Protein AF-A0A2V9BH38-F1 (afdb_monomer_lite)

pLDDT: mean 83.49, std 17.81, range [45.03, 97.81]

Sequence (57 aa):
MVGSNTTTYAWDYENRLSSVTLPGSGGTVSFAYDPFGRRIKKVRVPEQASSPTTMST

Foldseek 3Di:
DPFPQDWDWDADPVRHTAKIQGTDQQFMWGWDADPVRHTPDIDGDGPVNPDPPPPDD

Radius of gyration: 14.84 Å; chains: 1; bounding box: 30×41×35 Å

Structure (mmCIF, N/CA/C/O backbone):
data_AF-A0A2V9BH38-F1
#
_entry.id   AF-A0A2V9BH38-F1
#
loop_
_atom_site.group_PDB
_atom_site.id
_atom_site.type_symbol
_atom_site.label_atom_id
_atom_site.label_alt_id
_atom_site.label_comp_id
_atom_site.label_asym_id
_atom_site.label_entity_id
_atom_site.label_seq_id
_atom_site.pdbx_PDB_ins_code
_atom_site.Cartn_x
_atom_site.Cartn_y
_atom_site.Cartn_z
_atom_site.occupancy
_atom_site.B_iso_or_equiv
_atom_site.auth_seq_id
_atom_site.auth_comp_id
_atom_site.auth_asym_id
_atom_site.auth_atom_id
_atom_site.pdbx_PDB_model_num
ATOM 1 N N . MET A 1 1 ? 11.688 -11.718 -22.694 1.00 45.03 1 MET A N 1
ATOM 2 C CA . MET A 1 1 ? 10.794 -10.729 -22.058 1.00 45.03 1 MET A CA 1
ATOM 3 C C . MET A 1 1 ? 11.439 -10.330 -20.740 1.00 45.03 1 ME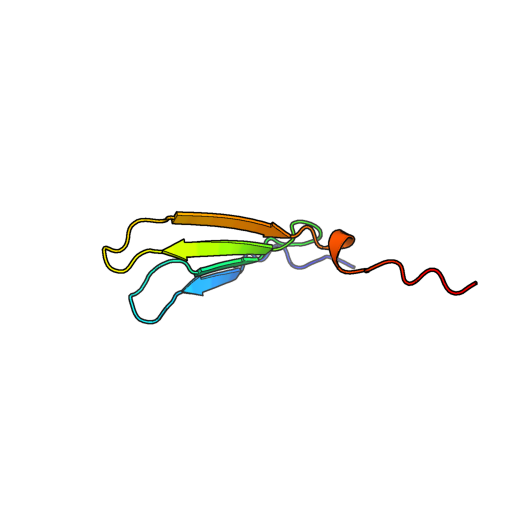T A C 1
ATOM 5 O O . MET A 1 1 ? 11.534 -11.176 -19.863 1.00 45.03 1 MET A O 1
ATOM 9 N N . VAL A 1 2 ? 11.985 -9.120 -20.620 1.00 50.84 2 VAL A N 1
ATOM 10 C CA . VAL A 1 2 ? 12.461 -8.625 -19.319 1.00 50.84 2 VAL A CA 1
ATOM 11 C C . VAL A 1 2 ? 11.245 -7.992 -18.658 1.00 50.84 2 VAL A C 1
ATOM 13 O O . VAL A 1 2 ? 10.793 -6.943 -19.105 1.00 50.84 2 VAL A O 1
ATOM 16 N N . GLY A 1 3 ? 10.651 -8.670 -17.673 1.00 61.69 3 GLY A N 1
ATOM 17 C CA . GLY A 1 3 ? 9.634 -8.039 -16.832 1.00 61.69 3 GLY A CA 1
ATOM 18 C C . GLY A 1 3 ? 10.254 -6.800 -16.191 1.00 61.69 3 GLY A C 1
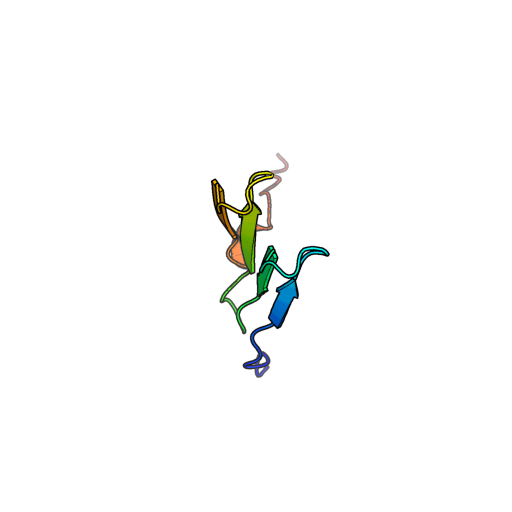ATOM 19 O O . GLY A 1 3 ? 11.388 -6.865 -15.718 1.00 61.69 3 GLY A O 1
ATOM 20 N N . SER A 1 4 ? 9.570 -5.659 -16.240 1.00 68.56 4 SER A N 1
ATOM 21 C CA . SER A 1 4 ? 10.070 -4.428 -15.631 1.00 68.56 4 SER A CA 1
ATOM 22 C C . SER A 1 4 ? 10.401 -4.687 -14.159 1.00 68.56 4 SER A C 1
ATOM 24 O O . SER A 1 4 ? 9.560 -5.173 -13.409 1.00 68.56 4 SER A O 1
ATOM 26 N N . ASN A 1 5 ? 11.623 -4.351 -13.728 1.00 83.00 5 ASN A N 1
ATOM 27 C CA . ASN A 1 5 ? 12.061 -4.414 -12.323 1.00 83.00 5 ASN A CA 1
ATOM 28 C C . ASN A 1 5 ? 11.484 -3.248 -11.499 1.00 83.00 5 ASN A C 1
ATOM 30 O O . ASN A 1 5 ? 12.153 -2.673 -10.642 1.00 83.00 5 ASN A O 1
ATOM 34 N N . THR A 1 6 ? 10.258 -2.839 -11.806 1.00 88.56 6 THR A N 1
ATOM 35 C CA . THR A 1 6 ? 9.609 -1.686 -11.198 1.00 88.56 6 THR A CA 1
ATOM 36 C C . THR A 1 6 ? 8.618 -2.168 -10.155 1.00 88.56 6 THR A C 1
ATOM 38 O O . THR A 1 6 ? 7.712 -2.938 -10.459 1.00 88.56 6 THR A O 1
ATOM 41 N N . THR A 1 7 ? 8.779 -1.679 -8.929 1.00 93.00 7 THR A N 1
ATOM 42 C CA . THR A 1 7 ? 7.771 -1.823 -7.879 1.00 93.00 7 THR A CA 1
ATOM 43 C C . THR A 1 7 ? 6.877 -0.593 -7.892 1.00 93.00 7 THR A C 1
ATOM 45 O O . THR A 1 7 ? 7.373 0.530 -7.783 1.00 93.00 7 THR A O 1
ATOM 48 N N . THR A 1 8 ? 5.569 -0.794 -7.999 1.00 94.75 8 THR A N 1
ATOM 49 C CA . THR A 1 8 ? 4.586 0.295 -7.979 1.00 94.75 8 THR A CA 1
ATOM 50 C C . THR A 1 8 ? 3.920 0.377 -6.614 1.00 94.75 8 THR A C 1
ATOM 52 O O . THR A 1 8 ? 3.528 -0.643 -6.048 1.00 94.75 8 THR A O 1
ATOM 55 N N . TYR A 1 9 ? 3.763 1.598 -6.109 1.00 96.69 9 TYR A N 1
ATOM 56 C CA . TYR A 1 9 ? 3.111 1.894 -4.836 1.00 96.69 9 TYR A CA 1
ATOM 57 C C . TYR A 1 9 ? 1.864 2.737 -5.092 1.00 96.69 9 TYR A C 1
ATOM 59 O O . TYR A 1 9 ? 1.929 3.723 -5.826 1.00 96.69 9 TYR A O 1
ATOM 67 N N . ALA A 1 10 ? 0.747 2.360 -4.477 1.00 97.06 10 ALA A N 1
ATOM 68 C CA . ALA A 1 10 ? -0.497 3.119 -4.504 1.00 97.06 10 ALA A CA 1
ATOM 69 C C . ALA A 1 10 ? -0.841 3.613 -3.101 1.00 97.06 10 ALA A C 1
ATOM 71 O O . ALA A 1 10 ? -0.672 2.887 -2.119 1.00 97.06 10 ALA A O 1
ATOM 72 N N . TRP A 1 11 ? -1.351 4.837 -3.029 1.00 97.50 11 TRP A N 1
ATOM 73 C CA . TRP A 1 11 ? -1.713 5.511 -1.789 1.00 97.50 11 TRP A CA 1
ATOM 74 C C . TRP A 1 11 ? -3.197 5.880 -1.820 1.00 97.50 11 TRP A C 1
ATOM 76 O O . TRP A 1 11 ? -3.750 6.131 -2.892 1.00 97.50 11 TRP A O 1
ATOM 86 N N . ASP A 1 12 ? -3.855 5.857 -0.665 1.00 94.56 12 ASP A N 1
ATOM 87 C CA . ASP A 1 12 ? -5.210 6.387 -0.506 1.00 94.56 12 ASP A CA 1
ATOM 88 C C . ASP A 1 12 ? -5.202 7.916 -0.295 1.00 94.56 12 ASP A C 1
ATOM 90 O O . ASP A 1 12 ? -4.147 8.549 -0.204 1.00 94.56 12 ASP A O 1
ATOM 94 N N . TYR A 1 13 ? -6.392 8.525 -0.230 1.00 96.00 13 TYR A N 1
ATOM 95 C CA . TYR A 1 13 ? -6.547 9.976 -0.052 1.00 96.00 13 TYR A CA 1
ATOM 96 C C . TYR A 1 13 ? -6.026 10.485 1.304 1.00 96.00 13 TYR A C 1
ATOM 98 O O . TYR A 1 13 ? -5.777 11.678 1.453 1.00 96.00 13 TYR A O 1
ATOM 106 N N . GLU A 1 14 ? -5.847 9.590 2.280 1.00 96.75 14 GLU A N 1
ATOM 107 C CA . GLU A 1 14 ? -5.290 9.885 3.605 1.00 96.75 14 GLU A CA 1
ATOM 108 C C . GLU A 1 14 ? -3.765 9.707 3.632 1.00 96.75 14 GLU A C 1
ATOM 110 O O . GLU A 1 14 ? -3.156 9.700 4.701 1.00 96.75 14 GLU A O 1
ATOM 115 N N . ASN A 1 15 ? -3.136 9.562 2.459 1.00 96.94 15 ASN A N 1
ATOM 116 C CA . ASN A 1 15 ? -1.704 9.340 2.299 1.00 96.94 15 ASN A CA 1
ATOM 117 C C . ASN A 1 15 ? -1.209 8.064 3.007 1.00 96.94 15 ASN A C 1
ATOM 119 O O . ASN A 1 15 ? -0.120 8.028 3.586 1.00 96.94 15 ASN A O 1
ATOM 123 N N . ARG A 1 16 ? -1.995 6.982 2.953 1.00 97.12 16 ARG A N 1
ATOM 124 C CA . ARG A 1 16 ? -1.608 5.656 3.460 1.00 97.12 16 ARG A CA 1
ATOM 125 C C . ARG A 1 16 ? -1.432 4.665 2.318 1.00 97.12 16 ARG A C 1
ATOM 127 O O . ARG A 1 16 ? -2.150 4.702 1.323 1.00 97.12 16 ARG A O 1
ATOM 134 N N . LEU A 1 17 ? -0.475 3.753 2.467 1.00 97.81 17 LEU A N 1
ATOM 135 C CA . LEU A 1 17 ? -0.128 2.780 1.433 1.00 97.81 17 LEU A CA 1
ATOM 136 C C . LEU A 1 17 ? -1.250 1.749 1.253 1.00 97.81 17 LEU A C 1
ATOM 138 O O . LEU A 1 17 ? -1.429 0.880 2.099 1.00 97.81 17 LEU A O 1
ATOM 142 N N . SER A 1 18 ? -1.967 1.789 0.135 1.00 97.12 18 SER A N 1
ATOM 143 C CA . SER A 1 18 ? -3.094 0.891 -0.141 1.00 97.12 18 SER A CA 1
ATOM 144 C C . SER A 1 18 ? -2.677 -0.372 -0.898 1.00 97.12 18 SER A C 1
ATOM 146 O O . SER A 1 18 ? -3.236 -1.446 -0.659 1.00 97.12 18 SER A O 1
ATOM 148 N N . SER A 1 19 ? -1.672 -0.280 -1.777 1.00 96.69 19 SER A N 1
ATOM 149 C CA . SER A 1 19 ? -1.213 -1.415 -2.583 1.00 96.69 19 SER A CA 1
ATOM 150 C C . SER A 1 19 ? 0.260 -1.321 -2.984 1.00 96.69 19 SER A C 1
ATOM 152 O O . SER A 1 19 ? 0.793 -0.232 -3.192 1.00 96.69 19 SER A O 1
ATOM 154 N N . VAL A 1 20 ? 0.904 -2.480 -3.125 1.00 96.62 20 VAL A N 1
ATOM 155 C CA . VAL A 1 20 ? 2.249 -2.653 -3.681 1.00 96.62 20 VAL A CA 1
ATOM 156 C C . VAL A 1 20 ? 2.201 -3.731 -4.751 1.00 96.62 20 VAL A C 1
ATOM 158 O O . VAL A 1 20 ? 1.902 -4.885 -4.445 1.00 96.62 20 VAL A O 1
ATOM 161 N N . THR A 1 21 ? 2.546 -3.376 -5.983 1.00 93.75 21 THR A N 1
ATOM 162 C CA . THR A 1 21 ? 2.730 -4.339 -7.073 1.00 93.75 21 THR A CA 1
ATOM 163 C C . THR A 1 21 ? 4.216 -4.584 -7.247 1.00 93.75 21 THR A C 1
ATOM 165 O O . THR A 1 21 ? 4.975 -3.657 -7.532 1.00 93.75 21 THR A O 1
ATOM 168 N N . LEU A 1 22 ? 4.630 -5.828 -7.020 1.00 91.62 22 LEU A N 1
ATOM 169 C CA . LEU A 1 22 ? 6.017 -6.242 -7.156 1.00 91.62 22 LEU A CA 1
ATOM 170 C C . LEU A 1 22 ? 6.310 -6.619 -8.613 1.00 91.62 22 LEU A C 1
ATOM 172 O O . LEU A 1 22 ? 5.425 -7.132 -9.297 1.00 91.62 22 LEU A O 1
ATOM 176 N N . PRO A 1 23 ? 7.548 -6.413 -9.080 1.00 89.69 23 PRO A N 1
ATOM 177 C CA . PRO A 1 23 ? 7.928 -6.744 -10.443 1.00 89.69 23 PRO A CA 1
ATOM 178 C C . PRO A 1 23 ? 7.862 -8.249 -10.730 1.00 89.69 23 PRO A C 1
ATOM 180 O O . PRO A 1 23 ? 7.956 -9.092 -9.830 1.00 89.69 23 PRO A O 1
ATOM 183 N N . GLY A 1 24 ? 7.760 -8.584 -12.018 1.00 84.00 24 GLY A N 1
ATOM 184 C CA . GLY A 1 24 ? 7.740 -9.967 -12.499 1.00 84.00 24 GLY A CA 1
ATOM 185 C C . GLY A 1 24 ? 6.576 -10.774 -11.917 1.00 84.00 24 GLY A C 1
ATOM 186 O O . GLY A 1 24 ? 5.452 -10.298 -11.846 1.00 84.00 24 GLY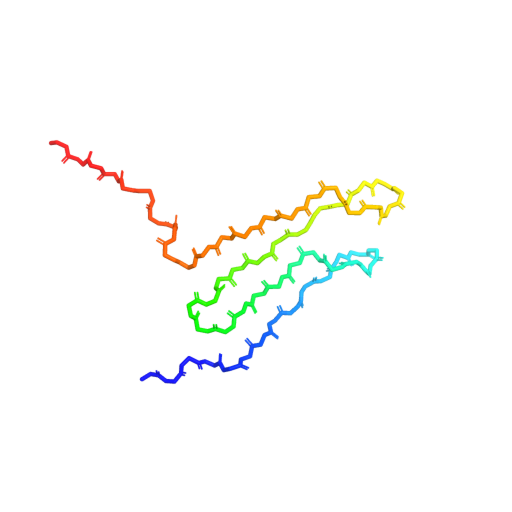 A O 1
ATOM 187 N N . SER A 1 25 ? 6.846 -11.998 -11.459 1.00 77.25 25 SER A N 1
ATOM 188 C CA . SER A 1 25 ? 5.855 -12.877 -10.816 1.00 77.25 25 SER A CA 1
ATOM 189 C C . SER A 1 25 ? 5.614 -12.549 -9.334 1.00 77.25 25 SER A C 1
ATOM 191 O O . SER A 1 25 ? 5.093 -13.376 -8.580 1.00 77.25 25 SER A O 1
ATOM 193 N N . GLY A 1 26 ? 6.045 -11.369 -8.879 1.00 82.44 26 GLY A N 1
ATOM 194 C CA . GLY A 1 26 ? 5.985 -10.958 -7.482 1.00 82.44 26 GLY A CA 1
ATOM 195 C C . GLY A 1 26 ? 4.564 -10.715 -6.965 1.00 82.44 26 GLY A C 1
ATOM 196 O O . GLY A 1 26 ? 4.368 -10.772 -5.749 1.00 82.44 26 GLY A O 1
ATOM 197 N N . GLY A 1 27 ? 3.587 -10.505 -7.851 1.00 89.44 27 GLY A N 1
ATOM 198 C CA . GLY A 1 27 ? 2.182 -10.282 -7.509 1.00 89.44 27 GLY A CA 1
ATOM 199 C C . GLY A 1 27 ? 1.928 -8.979 -6.745 1.00 89.44 27 GLY A C 1
ATOM 200 O O . GLY A 1 27 ? 2.817 -8.141 -6.564 1.00 89.44 27 GLY A O 1
ATOM 201 N N . THR A 1 28 ? 0.702 -8.824 -6.249 1.00 93.44 28 THR A N 1
ATOM 202 C CA . THR A 1 28 ? 0.244 -7.600 -5.579 1.00 93.44 28 THR A CA 1
ATOM 203 C C . THR A 1 28 ? -0.046 -7.847 -4.105 1.00 93.44 28 THR A C 1
ATOM 205 O O . THR A 1 28 ? -0.592 -8.879 -3.707 1.00 93.44 28 THR A O 1
ATOM 208 N N . VAL A 1 29 ? 0.325 -6.881 -3.269 1.00 95.69 29 VAL A N 1
ATOM 209 C CA . VAL A 1 29 ? 0.014 -6.846 -1.842 1.00 95.69 29 V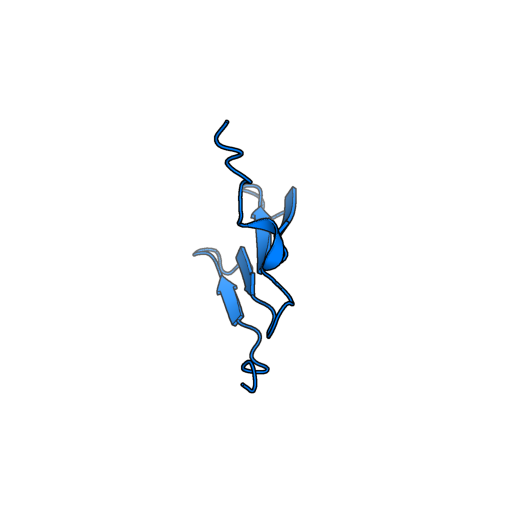AL A CA 1
ATOM 210 C C . VAL A 1 29 ? -0.891 -5.655 -1.569 1.00 95.69 29 VAL A C 1
ATOM 212 O O . VAL A 1 29 ? -0.499 -4.530 -1.847 1.00 95.69 29 VAL A O 1
ATOM 215 N N . SER A 1 30 ? -2.058 -5.88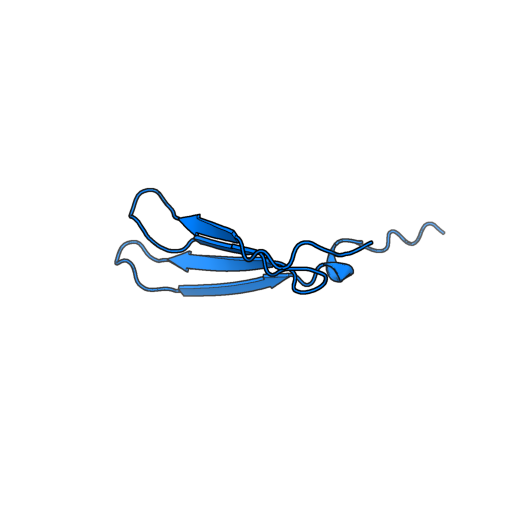2 -0.976 1.00 96.94 30 SER A N 1
ATOM 216 C CA . SER A 1 30 ? -3.003 -4.826 -0.601 1.00 96.94 30 SER A CA 1
ATOM 217 C C . SER A 1 30 ? -3.145 -4.713 0.910 1.00 96.94 30 SER A C 1
ATOM 219 O O . SER A 1 30 ? -3.061 -5.707 1.645 1.00 96.94 30 SER A O 1
ATOM 221 N N . PHE A 1 31 ? -3.396 -3.495 1.372 1.00 97.75 31 PHE A N 1
ATOM 222 C CA . PHE A 1 31 ? -3.554 -3.161 2.778 1.00 97.75 31 PHE A CA 1
ATOM 223 C C . PHE A 1 31 ? -4.908 -2.499 3.023 1.00 97.75 31 PHE A C 1
ATOM 225 O O . PHE A 1 31 ? -5.425 -1.787 2.166 1.00 97.75 31 PHE A O 1
ATOM 232 N N . ALA A 1 32 ? -5.479 -2.740 4.202 1.00 96.38 32 ALA A N 1
ATOM 233 C CA . ALA A 1 32 ? -6.673 -2.040 4.663 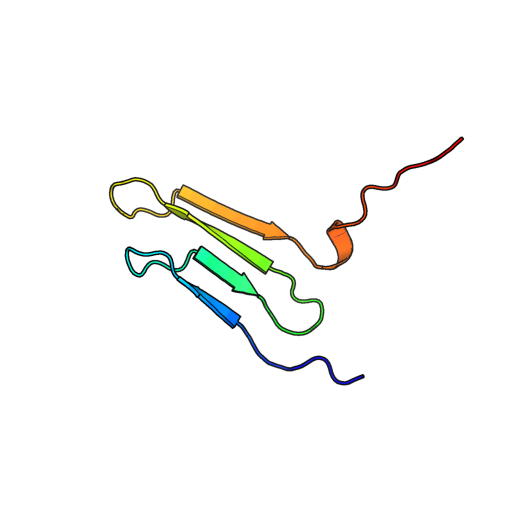1.00 96.38 32 ALA A CA 1
ATOM 234 C C . ALA A 1 32 ? -6.431 -1.466 6.055 1.00 96.38 32 ALA A C 1
ATOM 236 O O . ALA A 1 32 ? -5.703 -2.057 6.865 1.00 96.38 32 ALA A O 1
ATOM 237 N N . TYR A 1 33 ? -7.070 -0.335 6.315 1.00 97.44 33 TYR A N 1
ATOM 238 C CA . TYR A 1 33 ? -6.911 0.458 7.522 1.00 97.44 33 TYR A CA 1
ATOM 239 C C . TYR A 1 33 ? -8.271 0.673 8.181 1.00 97.44 33 TYR A C 1
ATOM 241 O O . TYR A 1 33 ? -9.295 0.703 7.500 1.00 97.44 33 TYR A O 1
ATOM 249 N N . ASP A 1 34 ? -8.277 0.783 9.505 1.00 95.38 34 ASP A N 1
ATOM 250 C CA . ASP A 1 34 ? -9.433 1.293 10.237 1.00 95.38 34 ASP A CA 1
ATOM 251 C C . ASP A 1 34 ? -9.479 2.837 10.185 1.00 95.38 34 ASP A C 1
ATOM 253 O O . ASP A 1 34 ? -8.512 3.471 9.748 1.00 95.38 34 ASP A O 1
ATOM 257 N N . PRO A 1 35 ? -10.573 3.474 10.646 1.00 94.69 35 PRO A N 1
ATOM 258 C CA . PRO A 1 35 ? -10.685 4.935 10.655 1.00 94.69 35 PRO A CA 1
ATOM 259 C C . PRO A 1 35 ? -9.637 5.658 11.516 1.00 94.69 35 PRO A C 1
ATOM 261 O O . PRO A 1 35 ? -9.443 6.856 11.358 1.00 94.69 35 PRO A O 1
ATOM 264 N N . PHE A 1 36 ? -8.945 4.952 12.416 1.00 95.75 36 PHE A N 1
ATOM 265 C CA . PHE A 1 36 ? -7.857 5.510 13.225 1.00 95.75 36 PHE A CA 1
ATOM 266 C C . PHE A 1 36 ? -6.487 5.370 12.539 1.00 95.75 36 PHE A C 1
ATOM 268 O O . PHE A 1 36 ? -5.456 5.641 13.152 1.00 95.75 36 PHE A O 1
ATOM 275 N N . GLY A 1 37 ? -6.452 4.919 11.280 1.00 94.81 37 GLY A N 1
ATOM 276 C CA . GLY A 1 37 ? -5.226 4.755 10.502 1.00 94.81 37 GLY A CA 1
ATOM 277 C C . GLY A 1 37 ? -4.406 3.525 10.878 1.00 94.81 37 GLY A C 1
ATOM 278 O O . GLY A 1 37 ? -3.278 3.369 10.406 1.00 94.81 37 GLY A O 1
ATOM 279 N N . ARG A 1 38 ? -4.942 2.613 11.694 1.00 96.94 38 ARG A N 1
ATOM 280 C CA . ARG A 1 38 ? -4.246 1.371 12.039 1.00 96.94 38 ARG A CA 1
ATOM 281 C C . ARG A 1 38 ? -4.480 0.353 10.938 1.00 96.94 38 ARG A C 1
ATOM 283 O O . ARG A 1 38 ? -5.606 0.135 10.497 1.00 96.94 38 ARG A O 1
ATOM 290 N N . ARG A 1 39 ? -3.413 -0.310 10.494 1.00 96.62 39 ARG A N 1
ATOM 291 C CA . ARG A 1 39 ? -3.524 -1.358 9.478 1.00 96.62 39 ARG A CA 1
ATOM 292 C C . ARG A 1 39 ? -4.191 -2.596 10.072 1.00 96.62 39 ARG A C 1
ATOM 294 O O . ARG A 1 39 ? -3.617 -3.238 10.945 1.00 96.62 39 ARG A O 1
ATOM 301 N N . ILE A 1 40 ? -5.349 -2.966 9.538 1.00 97.69 40 ILE A N 1
ATOM 302 C CA . ILE A 1 40 ? -6.135 -4.125 9.986 1.00 97.69 40 ILE A CA 1
ATOM 303 C C . ILE A 1 40 ? -6.040 -5.324 9.038 1.00 97.69 40 ILE A C 1
ATOM 305 O O . ILE A 1 40 ? -6.401 -6.435 9.417 1.00 97.69 40 ILE A O 1
ATOM 309 N N . LYS A 1 41 ? -5.541 -5.134 7.807 1.00 97.12 41 LYS A N 1
ATOM 310 C CA . LYS A 1 41 ? -5.412 -6.222 6.826 1.00 97.12 41 LYS A CA 1
ATOM 311 C C . LYS A 1 41 ? -4.147 -6.110 5.979 1.00 97.12 41 LYS A C 1
ATOM 313 O O . LYS A 1 41 ? -3.714 -5.012 5.631 1.00 97.12 41 LYS A O 1
ATOM 318 N N . LYS A 1 42 ? -3.601 -7.271 5.609 1.00 96.44 42 LYS A N 1
ATOM 319 C CA . LYS A 1 42 ? -2.584 -7.453 4.566 1.00 96.44 42 LYS A CA 1
ATOM 320 C C . LYS A 1 42 ? -2.955 -8.684 3.743 1.00 96.44 42 LYS A C 1
ATOM 322 O O . LYS A 1 42 ? -2.996 -9.783 4.287 1.00 96.44 42 LYS A O 1
ATOM 327 N N . VAL A 1 43 ? -3.216 -8.503 2.454 1.00 95.94 43 VAL A N 1
ATOM 328 C CA . VAL A 1 43 ? -3.519 -9.597 1.518 1.00 95.94 43 VAL A CA 1
ATOM 329 C C . VAL A 1 43 ? -2.465 -9.608 0.431 1.00 95.94 43 VAL A C 1
ATOM 331 O O . VAL A 1 43 ? -2.116 -8.553 -0.083 1.00 95.94 43 VAL A O 1
ATOM 334 N N . ARG A 1 44 ? -1.961 -10.790 0.081 1.00 92.88 44 ARG A N 1
ATOM 335 C CA . ARG A 1 44 ? -1.071 -10.981 -1.064 1.00 92.88 44 ARG A CA 1
ATOM 336 C C . ARG A 1 44 ? -1.771 -11.873 -2.075 1.00 92.88 44 ARG A C 1
ATOM 338 O O . ARG A 1 44 ? -2.190 -12.969 -1.719 1.00 92.88 44 ARG A O 1
ATOM 345 N N . VAL A 1 45 ? -1.850 -11.409 -3.314 1.00 88.81 45 VAL A N 1
ATOM 346 C CA . VAL A 1 45 ? -2.299 -12.203 -4.455 1.00 88.81 45 VAL A CA 1
ATOM 347 C C . VAL A 1 45 ? -1.074 -12.449 -5.333 1.00 88.81 45 VAL A C 1
ATOM 349 O O . VAL A 1 45 ? -0.525 -11.492 -5.882 1.00 88.81 45 VAL A O 1
ATOM 352 N N . PRO A 1 46 ? -0.570 -13.691 -5.419 1.00 82.25 46 PRO A N 1
ATOM 353 C CA . PRO A 1 46 ? 0.456 -14.014 -6.399 1.00 82.25 46 PRO A CA 1
ATOM 354 C C . PRO A 1 46 ? -0.160 -13.970 -7.804 1.00 82.25 46 PRO A C 1
ATOM 356 O O . PRO A 1 46 ? -1.302 -14.385 -7.984 1.00 82.25 46 PRO A O 1
ATOM 359 N N . GLU A 1 47 ? 0.612 -13.517 -8.795 1.00 69.06 47 GLU A N 1
ATOM 360 C CA . GLU A 1 47 ? 0.199 -13.404 -10.210 1.00 69.06 47 GLU A CA 1
ATOM 361 C C . GLU A 1 47 ? -0.470 -14.693 -10.742 1.00 69.06 47 GLU A C 1
ATOM 363 O O . GLU A 1 47 ? -1.400 -14.655 -11.539 1.00 69.06 47 GLU A O 1
ATOM 368 N N . GLN A 1 48 ? -0.038 -15.861 -10.250 1.00 60.19 48 GLN A N 1
ATOM 369 C CA . GLN A 1 48 ? -0.525 -17.175 -10.688 1.00 60.19 48 GLN A CA 1
ATOM 370 C C . GLN A 1 48 ? -1.855 -17.624 -10.050 1.00 60.19 48 GLN A C 1
ATOM 372 O O . GLN A 1 48 ? -2.392 -18.649 -10.456 1.00 60.19 48 GLN A O 1
ATOM 377 N N . ALA A 1 49 ? -2.414 -16.893 -9.078 1.00 57.56 49 ALA A N 1
ATOM 378 C CA . ALA A 1 49 ? -3.653 -17.292 -8.392 1.00 57.56 49 ALA A CA 1
ATOM 379 C C . ALA A 1 49 ? -4.940 -16.713 -9.012 1.00 57.56 49 ALA A C 1
ATOM 381 O O . ALA A 1 49 ? -6.028 -16.957 -8.493 1.00 57.56 49 ALA A O 1
ATOM 382 N N . SER A 1 50 ? -4.849 -15.962 -10.115 1.00 53.53 50 SER A N 1
ATOM 383 C CA . SER A 1 50 ? -6.004 -15.292 -10.735 1.00 53.53 50 SER A CA 1
ATOM 384 C C . SER A 1 50 ? -6.771 -16.128 -11.768 1.00 53.53 50 SER A C 1
ATOM 386 O O . SER A 1 50 ? -7.690 -15.603 -12.388 1.00 53.53 50 SER A O 1
ATOM 388 N N . SER A 1 51 ? -6.463 -17.416 -11.947 1.00 51.47 51 SER A N 1
ATOM 389 C CA . SER A 1 51 ? -7.341 -18.322 -12.703 1.00 51.47 51 SER A CA 1
ATOM 390 C C . SER A 1 51 ? -8.228 -19.112 -11.736 1.00 51.47 51 SER A C 1
ATOM 392 O O . SER A 1 51 ? -7.750 -20.086 -11.152 1.00 51.47 51 SER A O 1
ATOM 394 N N . PRO A 1 52 ? -9.514 -18.758 -11.543 1.00 50.97 52 PRO A N 1
ATOM 395 C CA . PRO A 1 52 ? -10.466 -19.734 -11.048 1.00 50.97 52 PRO A CA 1
ATOM 396 C C . PRO A 1 52 ? -10.591 -20.803 -12.134 1.00 50.97 52 PRO A C 1
ATOM 398 O O . PRO A 1 52 ? -11.164 -20.564 -13.195 1.00 50.97 52 PRO A O 1
ATOM 401 N N . THR A 1 53 ? -10.007 -21.971 -11.883 1.00 49.38 53 THR A N 1
ATOM 402 C CA . THR A 1 53 ? -10.235 -23.189 -12.657 1.00 49.38 53 THR A CA 1
ATOM 403 C C . THR A 1 53 ? -11.742 -23.402 -12.812 1.00 49.38 53 THR A C 1
ATOM 405 O O . THR A 1 53 ? -12.408 -23.897 -11.906 1.00 49.38 53 THR A O 1
ATOM 408 N N . THR A 1 54 ? -12.303 -23.009 -13.954 1.00 49.44 54 THR A N 1
ATOM 409 C CA . THR A 1 54 ? -13.623 -23.471 -14.380 1.00 49.44 54 THR A CA 1
ATOM 410 C C . THR A 1 54 ? -13.382 -24.812 -15.056 1.00 49.44 54 THR A C 1
ATOM 412 O O . THR A 1 54 ? -13.096 -24.886 -16.247 1.00 49.44 54 THR A O 1
ATOM 415 N N . MET A 1 55 ? -13.413 -25.887 -14.267 1.00 49.31 55 MET A N 1
ATOM 416 C CA . MET A 1 55 ? -13.549 -27.239 -14.809 1.00 49.31 55 MET A CA 1
ATOM 417 C C . MET A 1 55 ? -14.918 -27.305 -15.494 1.00 49.31 55 MET A C 1
ATOM 419 O O . MET A 1 55 ? -15.937 -27.350 -14.810 1.00 49.31 55 MET A O 1
ATOM 423 N N . SER A 1 56 ? -14.953 -27.246 -16.827 1.00 52.97 56 SER A N 1
ATOM 424 C CA . SER A 1 56 ? -16.131 -27.675 -17.589 1.00 52.97 56 SER A CA 1
ATOM 425 C C . SER A 1 56 ? -16.061 -29.192 -17.743 1.00 52.97 56 SER A C 1
ATOM 427 O O . SER A 1 56 ? -15.035 -29.709 -18.183 1.00 52.97 56 SER A O 1
ATOM 429 N N . THR A 1 57 ? -17.117 -29.879 -17.303 1.00 57.84 57 THR A N 1
ATOM 430 C CA . THR A 1 57 ? -17.385 -31.297 -17.601 1.00 57.84 57 THR A CA 1
ATOM 431 C C . THR A 1 57 ? -18.040 -31.414 -18.968 1.00 57.84 57 THR A C 1
ATOM 433 O O . THR A 1 57 ? -18.807 -30.485 -19.310 1.00 57.84 57 THR A O 1
#

Secondary structure (DSSP, 8-state):
-----PPEEEE-TTS-EEEEEPSGGG-EEEEEE-TTS-EEEEEEE-GGG--------